Protein AF-W4GS69-F1 (afdb_monomer)

Foldseek 3Di:
DDDPDDPPPPDPDPPDDPPPDPVNVVVVVVVVVVCVVPDDDPPDDDPPPPPDDDDDDDPDDDPDDDPPDPDPPPDPDDDDDDPPDVDDPVRVVVVVVVVVVVVVVVVVVVVVVVVVVVVVVVVVVVVVVVVVVVVVVVVVD

Solvent-accessible surface area (backbone atoms only — not comparable to full-atom values): 9487 Å² total; per-residue (Å²): 134,84,85,85,75,78,82,76,82,86,69,83,69,77,90,61,68,91,80,66,52,68,68,59,54,52,50,52,52,51,51,53,55,50,50,62,72,69,55,76,76,82,87,76,75,89,76,87,72,83,84,82,84,78,93,71,90,72,95,69,95,67,97,68,77,80,77,77,73,82,72,83,75,90,64,94,71,77,86,80,77,72,87,86,54,102,58,54,75,69,54,52,51,52,50,56,53,52,53,53,53,52,51,50,54,52,52,53,50,55,52,51,51,54,54,50,52,54,50,53,55,52,51,55,53,50,52,53,50,52,52,51,52,52,51,53,55,63,74,75,107

Sequence (141 aa):
MRRKFKSLRNSKKSTGDPDCPEDVKRAKRINRAMEARMSVLDMGSGDENEDNENNVNNDSDSSSDPPSAPTPVLSPFTLFATPRTVLDPTELATIGHAENEAIKRRLVFEQCDARQHTFEVLAAMQERQQAMELEYRRYHM

Organism: Aphanomyces astaci (NCBI:txid112090)

Structure (mmCIF, N/CA/C/O backbone):
data_AF-W4GS69-F1
#
_entry.id   AF-W4GS69-F1
#
loop_
_atom_site.group_PDB
_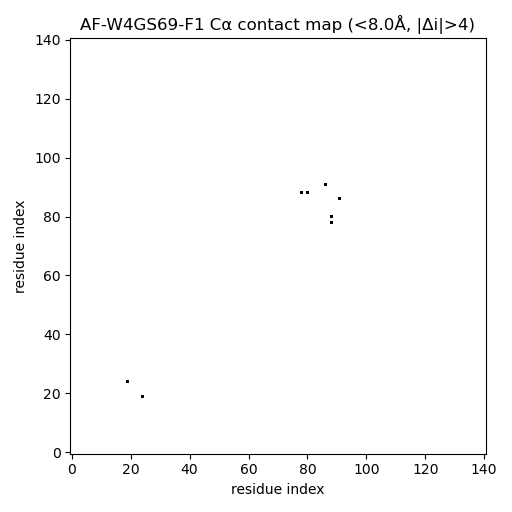atom_site.id
_atom_site.type_symbol
_atom_site.label_atom_id
_atom_site.label_alt_id
_atom_site.label_comp_id
_atom_site.label_asym_id
_atom_site.label_entity_id
_atom_site.label_seq_id
_atom_site.pdbx_PDB_ins_code
_atom_site.Cartn_x
_atom_site.Cartn_y
_atom_site.Cartn_z
_atom_site.occupancy
_atom_site.B_iso_or_equiv
_atom_site.auth_seq_id
_atom_site.auth_comp_id
_atom_site.auth_asym_id
_atom_site.auth_atom_id
_atom_site.pdbx_PDB_model_num
ATOM 1 N N . MET A 1 1 ? -32.006 57.014 20.103 1.00 64.62 1 MET A N 1
ATOM 2 C CA . MET A 1 1 ? -32.031 55.588 20.508 1.00 64.62 1 MET A CA 1
ATOM 3 C C . MET A 1 1 ? -30.613 55.093 20.776 1.00 64.62 1 MET A C 1
ATOM 5 O O . MET A 1 1 ? -29.779 55.180 19.884 1.00 64.62 1 MET A O 1
ATOM 9 N N . ARG A 1 2 ? -30.305 54.603 21.986 1.00 63.62 2 ARG A N 1
ATOM 10 C CA . ARG A 1 2 ? -28.985 54.011 22.290 1.00 63.62 2 ARG A CA 1
ATOM 11 C C . ARG A 1 2 ? -28.978 52.558 21.809 1.00 63.62 2 ARG A C 1
ATOM 13 O O . ARG A 1 2 ? -29.781 51.769 22.295 1.00 63.62 2 ARG A O 1
ATOM 20 N N . ARG A 1 3 ? -28.101 52.217 20.860 1.00 65.94 3 ARG A N 1
ATOM 21 C CA . ARG A 1 3 ? -27.960 50.857 20.311 1.00 65.94 3 ARG A CA 1
ATOM 22 C C . ARG A 1 3 ? -27.485 49.909 21.423 1.00 65.94 3 ARG A C 1
ATOM 24 O O . ARG A 1 3 ? -26.452 50.151 22.039 1.00 65.94 3 ARG A O 1
ATOM 31 N N . LYS A 1 4 ? -28.273 48.872 21.717 1.00 68.06 4 LYS A N 1
ATOM 32 C CA . LYS A 1 4 ? -28.037 47.879 22.780 1.00 68.06 4 LYS A CA 1
ATOM 33 C C . LYS A 1 4 ? -27.548 46.558 22.179 1.00 68.06 4 LYS A C 1
ATOM 35 O O . LYS A 1 4 ? -28.202 45.540 22.344 1.00 68.06 4 LYS A O 1
ATOM 40 N N . PHE A 1 5 ? -26.429 46.556 21.463 1.00 69.06 5 PHE A N 1
ATOM 41 C CA . PHE A 1 5 ? -25.799 45.292 21.080 1.00 69.06 5 PHE A CA 1
ATOM 42 C C . PHE A 1 5 ? -24.532 45.121 21.917 1.00 69.06 5 PHE A C 1
ATOM 44 O O . PHE A 1 5 ? -23.581 45.891 21.807 1.00 69.06 5 PHE A O 1
ATOM 51 N N . LYS A 1 6 ? -24.557 44.153 22.839 1.00 71.81 6 LYS A N 1
ATOM 52 C CA . LYS A 1 6 ? -23.334 43.646 23.464 1.00 71.81 6 LYS A CA 1
ATOM 53 C C . LYS A 1 6 ? -22.604 42.846 22.388 1.00 71.81 6 LYS A C 1
ATOM 55 O O . LYS A 1 6 ? -23.229 42.010 21.743 1.00 71.81 6 LYS A O 1
ATOM 60 N N . SER A 1 7 ? -21.314 43.107 22.191 1.00 68.38 7 SER A N 1
ATOM 61 C CA . SER A 1 7 ? -20.481 42.260 21.337 1.00 68.38 7 SER A CA 1
ATOM 62 C C . SER A 1 7 ? -20.538 40.832 21.884 1.00 68.38 7 SER A C 1
ATOM 64 O O . SER A 1 7 ? -20.215 40.607 23.055 1.00 68.38 7 SER A O 1
ATOM 66 N N . LEU A 1 8 ? -21.038 39.890 21.084 1.00 70.81 8 LEU A N 1
ATOM 67 C CA . LEU A 1 8 ? -21.046 38.483 21.460 1.00 70.81 8 LEU A CA 1
ATOM 68 C C . LEU A 1 8 ? -19.590 38.015 21.462 1.00 70.81 8 LEU A C 1
ATOM 70 O O . LEU A 1 8 ? -18.914 38.090 20.438 1.00 70.81 8 LEU A O 1
ATOM 74 N N . ARG A 1 9 ? -19.086 37.561 22.616 1.00 75.69 9 ARG A N 1
ATOM 75 C CA . ARG A 1 9 ? -17.777 36.903 22.670 1.00 75.69 9 ARG A CA 1
ATOM 76 C C . ARG A 1 9 ? -17.894 35.596 21.890 1.00 75.69 9 ARG A C 1
ATOM 78 O O . ARG A 1 9 ? -18.494 34.644 22.377 1.00 75.69 9 ARG A O 1
ATOM 85 N N . ASN A 1 10 ? -17.344 35.570 20.681 1.00 69.50 10 ASN A N 1
ATOM 86 C CA . ASN A 1 10 ? -17.172 34.348 19.909 1.00 69.50 10 ASN A CA 1
ATOM 87 C C . ASN A 1 10 ? -15.993 33.559 20.497 1.00 69.50 10 ASN A C 1
ATOM 89 O O . ASN A 1 10 ? -14.885 33.596 19.973 1.00 69.50 10 ASN A O 1
ATOM 93 N N . SER A 1 11 ? -16.197 32.920 21.649 1.00 70.88 11 SER A N 1
ATOM 94 C CA . SER A 1 11 ? -15.291 31.868 22.105 1.00 70.88 11 SER A CA 1
ATOM 95 C C . SER A 1 11 ? -15.748 30.566 21.462 1.00 70.88 11 SER A C 1
ATOM 97 O O . SER A 1 11 ? -16.878 30.133 21.719 1.00 70.88 11 SER A O 1
ATOM 99 N N . LYS A 1 12 ? -14.892 29.956 20.633 1.00 73.31 12 LYS A N 1
ATOM 100 C CA . LYS A 1 12 ? -15.130 28.615 20.087 1.00 73.31 12 LYS A CA 1
ATOM 101 C C . LYS A 1 12 ? -15.446 27.688 21.266 1.00 73.31 12 LYS A C 1
ATOM 103 O O . LYS A 1 12 ? -14.657 27.590 22.204 1.00 73.31 12 LYS A O 1
ATOM 108 N N . LYS A 1 13 ? -16.627 27.067 21.263 1.00 70.56 13 LYS A N 1
ATOM 109 C CA . LYS A 1 13 ? -16.908 25.974 22.201 1.00 70.56 13 LYS A CA 1
ATOM 110 C C . LYS A 1 13 ? -15.965 24.833 21.835 1.00 70.56 13 LYS A C 1
ATOM 112 O O . LYS A 1 13 ? -15.706 24.638 20.649 1.00 70.56 13 LYS A O 1
ATOM 117 N N . SER A 1 14 ? -15.465 24.092 22.817 1.00 69.94 14 SER A N 1
ATOM 118 C CA . SER A 1 14 ? -14.781 22.836 22.527 1.00 69.94 14 SER A CA 1
ATOM 119 C C . SER A 1 14 ? -15.785 21.928 21.816 1.00 69.94 14 SER A C 1
ATOM 121 O O . SER A 1 14 ? -16.749 21.468 22.420 1.00 69.94 14 SER A O 1
ATOM 123 N N . THR A 1 15 ? -15.607 21.726 20.513 1.00 67.25 15 THR A N 1
ATOM 124 C CA . THR A 1 15 ? -16.473 20.858 19.696 1.00 67.25 15 THR A CA 1
ATOM 125 C C . THR A 1 15 ? -16.258 19.372 20.033 1.00 67.25 15 THR A C 1
ATOM 127 O O . THR A 1 15 ? -16.953 18.507 19.510 1.00 67.25 15 THR A O 1
ATOM 130 N N . GLY A 1 16 ? -15.306 19.062 20.919 1.00 72.19 16 GLY A N 1
ATOM 131 C CA . GLY A 1 16 ? -15.085 17.730 21.466 1.00 72.19 16 GLY A CA 1
ATOM 132 C C . GLY A 1 16 ? -16.037 17.401 22.614 1.00 72.19 16 GLY A C 1
ATOM 133 O O . GLY A 1 16 ? -16.324 18.246 23.462 1.00 72.19 16 GLY A O 1
ATOM 134 N N . ASP A 1 17 ? -16.488 16.150 22.642 1.00 74.81 17 ASP A N 1
ATOM 135 C CA . ASP A 1 17 ? -17.134 15.557 23.809 1.00 74.81 17 ASP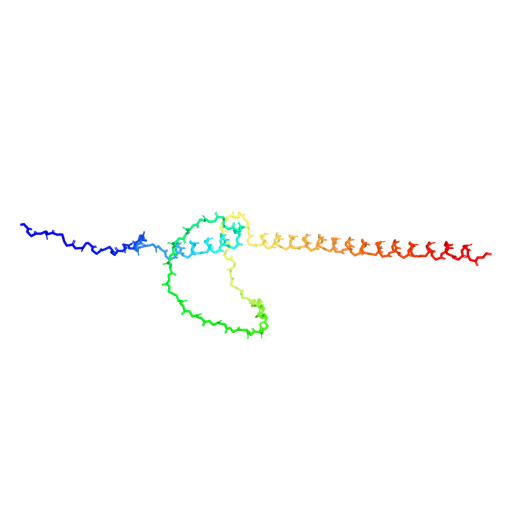 A CA 1
ATOM 136 C C . ASP A 1 17 ? -16.141 15.567 24.991 1.00 74.81 17 ASP A C 1
ATOM 138 O O . ASP A 1 17 ? -15.053 14.983 24.861 1.00 74.81 17 ASP A O 1
ATOM 142 N N . PRO A 1 18 ? -16.454 16.246 26.114 1.00 74.44 18 PRO A N 1
ATOM 143 C CA . PRO A 1 18 ? -15.554 16.321 27.262 1.00 74.44 18 PRO A CA 1
ATOM 144 C C . PRO A 1 18 ? -15.276 14.954 27.900 1.00 74.44 18 PRO A C 1
ATOM 146 O O . PRO A 1 18 ? -14.247 14.814 28.557 1.00 74.44 18 PRO A O 1
ATOM 149 N N . ASP A 1 19 ? -16.131 13.951 27.673 1.00 84.12 19 ASP A N 1
ATOM 150 C CA . ASP A 1 19 ? -16.019 12.613 28.269 1.00 84.12 19 ASP A CA 1
ATOM 151 C C . ASP A 1 19 ? -15.496 11.553 27.280 1.00 84.12 19 ASP A C 1
ATOM 153 O O . ASP A 1 19 ? -15.621 10.348 27.499 1.00 84.12 19 ASP A O 1
ATOM 157 N N . CYS A 1 20 ? -14.884 11.982 26.168 1.00 84.56 20 CYS A N 1
ATOM 158 C CA . CYS A 1 20 ? -14.335 11.060 25.176 1.00 84.56 20 CYS A CA 1
ATOM 159 C C . CYS A 1 20 ? -13.249 10.152 25.807 1.00 84.56 20 CYS A C 1
ATOM 161 O O . CYS A 1 20 ? -12.231 10.677 26.287 1.00 84.56 20 CYS A O 1
ATOM 163 N N . PRO A 1 21 ? -13.419 8.811 25.789 1.00 92.88 21 PRO A N 1
ATOM 164 C CA . PRO A 1 21 ? -12.477 7.881 26.408 1.00 92.88 21 PRO A CA 1
ATOM 165 C C . PRO A 1 21 ? -11.066 7.994 25.821 1.00 92.88 21 PRO A C 1
ATOM 167 O O . PRO A 1 21 ? -10.892 8.174 24.612 1.00 92.88 21 PRO A O 1
ATOM 170 N N . GLU A 1 22 ? -10.042 7.829 26.662 1.00 87.12 22 GLU A N 1
ATOM 171 C CA . GLU A 1 22 ? -8.637 7.950 26.241 1.00 87.12 22 GLU A CA 1
ATOM 172 C C . GLU A 1 22 ? -8.254 6.979 25.119 1.00 87.12 22 GLU A C 1
ATOM 174 O O . GLU A 1 22 ? -7.509 7.343 24.206 1.00 87.12 22 GLU A O 1
ATOM 179 N N . ASP A 1 23 ? -8.836 5.780 25.110 1.00 94.06 23 ASP A N 1
ATOM 180 C CA . ASP A 1 23 ? -8.611 4.801 24.045 1.00 94.06 23 ASP A CA 1
ATOM 181 C C . ASP A 1 23 ? -9.115 5.303 22.687 1.00 94.06 23 ASP A C 1
ATOM 183 O O . ASP A 1 23 ? -8.444 5.135 21.667 1.00 94.06 23 ASP A O 1
ATOM 187 N N . VAL A 1 24 ? -10.260 5.992 22.670 1.00 91.56 24 VAL A N 1
ATOM 188 C CA . VAL A 1 24 ? -10.847 6.570 21.453 1.00 91.56 24 VAL A CA 1
ATOM 189 C C . VAL A 1 24 ? -9.984 7.727 20.948 1.00 91.56 24 VAL A C 1
ATOM 191 O O . VAL A 1 24 ? -9.697 7.808 19.750 1.00 91.56 24 VAL A O 1
ATOM 194 N N . LYS A 1 25 ? -9.492 8.587 21.850 1.00 88.62 25 LYS A N 1
ATOM 195 C CA . LYS A 1 25 ? -8.563 9.680 21.511 1.00 88.62 25 LYS A CA 1
ATOM 196 C C . LYS A 1 25 ? -7.254 9.147 20.930 1.00 88.62 25 LYS A C 1
ATOM 198 O O . LYS A 1 25 ? -6.795 9.620 19.887 1.00 88.62 25 LYS A O 1
ATOM 203 N N . ARG A 1 26 ? -6.660 8.139 21.577 1.00 94.25 26 ARG A N 1
ATOM 204 C CA . ARG A 1 26 ? -5.421 7.494 21.126 1.00 94.25 26 ARG A CA 1
ATOM 205 C C . ARG A 1 26 ? -5.610 6.831 19.765 1.00 94.25 26 ARG A C 1
ATOM 207 O O . ARG A 1 26 ? -4.785 7.053 18.880 1.00 94.25 26 ARG A O 1
ATOM 214 N N . ALA A 1 27 ? -6.686 6.070 19.578 1.00 94.88 27 ALA A N 1
ATOM 215 C CA . ALA A 1 27 ? -6.990 5.422 18.305 1.00 94.88 27 ALA A CA 1
ATOM 216 C C . ALA A 1 27 ? -7.150 6.451 17.177 1.00 94.88 27 ALA A C 1
ATOM 218 O O . ALA A 1 27 ? -6.524 6.318 16.126 1.00 94.88 27 ALA A O 1
ATOM 219 N N . LYS A 1 28 ? -7.902 7.533 17.420 1.00 91.94 28 LYS A N 1
ATOM 220 C CA . LYS A 1 28 ? -8.095 8.608 16.439 1.00 91.94 28 LYS A CA 1
ATOM 221 C C . LYS A 1 28 ? -6.777 9.292 16.065 1.00 91.94 28 LYS A C 1
ATOM 223 O O . LYS A 1 28 ? -6.538 9.553 14.888 1.00 91.94 28 LYS A O 1
ATOM 228 N N . ARG A 1 29 ? -5.890 9.521 17.040 1.00 93.56 29 ARG A N 1
ATOM 229 C CA . ARG A 1 29 ? -4.550 10.079 16.797 1.00 93.56 29 ARG A CA 1
ATOM 230 C C . ARG A 1 29 ? -3.697 9.160 15.920 1.00 93.56 29 ARG A C 1
ATOM 232 O O . ARG A 1 29 ? -3.044 9.637 14.997 1.00 93.56 29 ARG A O 1
ATOM 239 N N . ILE A 1 30 ? -3.713 7.854 16.192 1.00 95.00 30 ILE A N 1
ATOM 240 C CA . ILE A 1 30 ? -2.967 6.860 15.408 1.00 95.00 30 ILE A CA 1
ATOM 241 C C . ILE A 1 30 ? -3.508 6.794 13.975 1.00 95.00 30 ILE A C 1
ATOM 243 O O . ILE A 1 30 ? -2.713 6.840 13.038 1.00 95.00 30 ILE A O 1
ATOM 247 N N . ASN A 1 31 ? -4.832 6.769 13.795 1.00 93.12 31 ASN A N 1
ATOM 248 C CA . ASN A 1 31 ? -5.464 6.781 12.472 1.00 93.12 31 ASN A CA 1
ATOM 249 C C . ASN A 1 31 ? -5.059 8.010 11.660 1.00 93.12 31 ASN A C 1
ATOM 251 O O . ASN A 1 31 ? -4.550 7.860 10.552 1.00 93.12 31 ASN A O 1
ATOM 255 N N . ARG A 1 32 ? -5.145 9.205 12.255 1.00 91.00 32 ARG A N 1
ATOM 256 C CA . ARG A 1 32 ? -4.718 10.446 11.598 1.00 91.00 32 ARG A CA 1
ATOM 257 C C . ARG A 1 32 ? -3.245 10.406 11.180 1.00 91.00 32 ARG A C 1
ATOM 259 O O . ARG A 1 32 ? -2.897 10.835 10.087 1.00 91.00 32 ARG A O 1
ATOM 266 N N . ALA A 1 33 ? -2.370 9.863 12.027 1.00 89.38 33 ALA A N 1
ATOM 267 C CA . ALA A 1 33 ? -0.951 9.724 11.704 1.00 89.38 33 ALA A CA 1
ATOM 268 C C . ALA A 1 33 ? -0.682 8.696 10.589 1.00 89.38 33 ALA A C 1
ATOM 270 O O . ALA A 1 33 ? 0.299 8.820 9.857 1.00 89.38 33 ALA A O 1
ATOM 271 N N . MET A 1 34 ? -1.501 7.650 10.463 1.00 93.81 34 MET A N 1
ATOM 272 C CA . MET A 1 34 ? -1.414 6.708 9.341 1.00 93.81 34 MET A CA 1
ATOM 273 C C . MET A 1 34 ? -1.867 7.368 8.040 1.00 93.81 34 MET A C 1
ATOM 275 O O . MET A 1 34 ? -1.122 7.345 7.066 1.00 93.81 34 MET A O 1
ATOM 279 N N . GLU A 1 35 ? -3.029 8.020 8.054 1.00 90.75 35 GLU A N 1
ATOM 280 C CA . GLU A 1 35 ? -3.588 8.727 6.898 1.00 90.75 35 GLU A CA 1
ATOM 281 C C . GLU A 1 35 ? -2.631 9.803 6.382 1.00 90.75 35 GLU A C 1
ATOM 283 O O . GLU A 1 35 ? -2.338 9.835 5.192 1.00 90.75 35 GLU A O 1
ATOM 288 N N . ALA A 1 36 ? -2.046 10.609 7.273 1.00 85.50 36 ALA A N 1
ATOM 289 C CA . ALA A 1 36 ? -1.076 11.634 6.895 1.00 85.50 36 ALA A CA 1
ATOM 290 C C . ALA A 1 36 ? 0.180 11.056 6.220 1.00 85.50 36 ALA A C 1
ATOM 292 O O . ALA A 1 36 ? 0.692 11.641 5.272 1.00 85.50 36 ALA A O 1
ATOM 293 N N . ARG A 1 37 ? 0.673 9.899 6.687 1.00 86.12 37 ARG A N 1
ATOM 294 C CA . ARG A 1 37 ? 1.859 9.238 6.110 1.00 86.12 37 ARG A CA 1
ATOM 295 C C . ARG A 1 37 ? 1.575 8.551 4.778 1.00 86.12 37 ARG A C 1
ATOM 297 O O . ARG A 1 37 ? 2.484 8.406 3.971 1.00 86.12 37 ARG A O 1
ATOM 304 N N . MET A 1 38 ? 0.347 8.083 4.580 1.00 84.75 38 MET A N 1
ATOM 305 C CA . MET A 1 38 ? -0.072 7.379 3.366 1.00 84.75 38 MET A CA 1
ATOM 306 C C . MET A 1 38 ? -0.676 8.309 2.311 1.00 84.75 38 MET A C 1
ATOM 308 O O . MET A 1 38 ? -0.867 7.888 1.171 1.00 84.75 38 MET A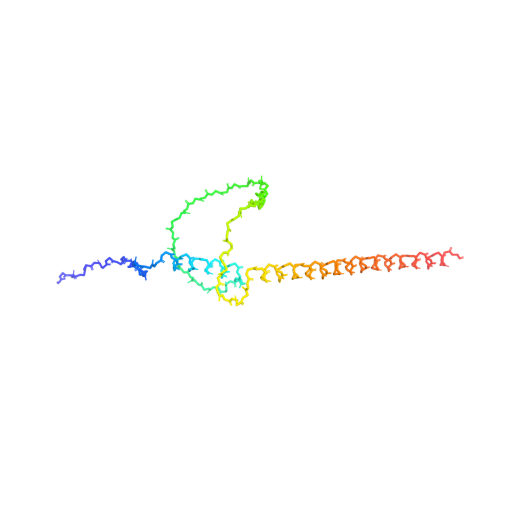 O 1
ATOM 312 N N . SER A 1 39 ? -1.005 9.546 2.681 1.00 80.06 39 SER A N 1
ATOM 313 C CA . SER A 1 39 ? -1.602 10.516 1.773 1.00 80.06 39 SER A CA 1
ATOM 314 C C . SER A 1 39 ? -0.601 10.928 0.692 1.00 80.06 39 SER A C 1
ATOM 316 O O . SER A 1 39 ? 0.499 11.403 0.977 1.00 80.06 39 SER A O 1
ATOM 318 N N . VAL A 1 40 ? -0.987 10.741 -0.569 1.00 75.38 40 VAL A N 1
ATOM 319 C CA . VAL A 1 40 ? -0.254 11.243 -1.734 1.00 75.38 40 VAL A CA 1
ATOM 320 C C . VAL A 1 40 ? -0.723 12.672 -1.963 1.00 75.38 40 VAL A C 1
ATOM 322 O O . VAL A 1 40 ? -1.883 12.845 -2.312 1.00 75.38 40 VAL A O 1
ATOM 325 N N . LEU A 1 41 ? 0.169 13.646 -1.727 1.00 62.41 41 LEU A N 1
ATOM 326 C CA . LEU A 1 41 ? -0.002 15.100 -1.912 1.00 62.41 41 LEU A CA 1
ATOM 327 C C . LEU A 1 41 ? -1.464 15.580 -1.879 1.00 62.41 41 LEU A C 1
ATOM 329 O O . LEU A 1 41 ? -2.171 15.527 -2.884 1.00 62.41 41 LEU A O 1
ATOM 333 N N . ASP A 1 42 ? -1.888 16.111 -0.731 1.00 64.06 42 ASP A N 1
ATOM 334 C CA . ASP A 1 42 ? -3.204 16.730 -0.594 1.00 64.06 42 ASP A CA 1
ATOM 335 C C . ASP A 1 42 ? -3.342 17.913 -1.566 1.00 64.06 42 ASP A C 1
ATOM 337 O O . ASP A 1 42 ? -2.665 18.937 -1.439 1.00 64.06 42 ASP A O 1
ATOM 341 N N . MET A 1 43 ? -4.227 17.771 -2.552 1.00 60.47 43 MET A N 1
ATOM 342 C CA . MET A 1 43 ? -4.598 18.836 -3.486 1.00 60.47 43 MET A CA 1
ATOM 343 C C . MET A 1 43 ? -5.574 19.808 -2.806 1.00 60.47 43 MET A C 1
ATOM 345 O O . MET A 1 43 ? -6.683 20.030 -3.285 1.00 60.47 43 MET A O 1
ATOM 349 N N . GLY A 1 44 ? -5.138 20.386 -1.683 1.00 61.69 44 GLY A N 1
ATOM 350 C CA . GLY A 1 44 ? -5.796 21.480 -0.980 1.00 61.69 44 GLY A CA 1
ATOM 351 C C . GLY A 1 44 ? -7.130 21.117 -0.332 1.00 61.69 44 GLY A C 1
ATOM 352 O O . GLY A 1 44 ? -8.166 21.653 -0.722 1.00 61.69 44 GLY A O 1
ATOM 353 N N . SER A 1 45 ? -7.106 20.294 0.714 1.00 53.44 45 SER A N 1
ATOM 354 C CA . SER A 1 45 ? -8.192 20.188 1.685 1.00 53.44 45 SER A CA 1
ATOM 355 C C . SER A 1 45 ? -7.721 20.788 3.008 1.00 53.44 45 SER A C 1
ATOM 357 O O . SER A 1 45 ? -7.107 20.116 3.833 1.00 53.44 45 SER A O 1
ATOM 359 N N . GLY A 1 46 ? -8.016 22.074 3.216 1.00 56.09 46 GLY A N 1
ATOM 360 C CA . GLY A 1 46 ? -7.732 22.784 4.464 1.00 56.09 46 GLY A CA 1
ATOM 361 C C . GLY A 1 46 ? -8.413 22.136 5.672 1.00 56.09 46 GLY A C 1
ATOM 362 O O . GLY A 1 46 ? -9.543 22.477 6.006 1.00 56.09 46 GLY A O 1
ATOM 363 N N . ASP A 1 47 ? -7.711 21.218 6.336 1.00 54.94 47 ASP A N 1
ATOM 364 C CA . ASP A 1 47 ? -8.049 20.714 7.666 1.00 54.94 47 ASP A CA 1
ATOM 365 C C . ASP A 1 47 ? -7.424 21.639 8.717 1.00 54.94 47 ASP A C 1
ATOM 367 O O . ASP A 1 47 ? -6.356 21.382 9.275 1.00 54.94 47 ASP A O 1
ATOM 371 N N . GLU A 1 48 ? -8.083 22.770 8.960 1.00 52.19 48 GLU A N 1
ATOM 372 C CA . GLU A 1 48 ? -7.782 23.684 10.063 1.00 52.19 48 GLU A CA 1
ATOM 373 C C . GLU A 1 48 ? -8.277 23.100 11.401 1.00 52.19 48 GLU A C 1
ATOM 375 O O . GLU A 1 48 ? -9.193 23.609 12.045 1.00 52.19 48 GLU A O 1
ATOM 380 N N . ASN A 1 49 ? -7.651 22.003 11.835 1.00 51.91 49 ASN A N 1
ATOM 381 C CA . ASN A 1 49 ? -7.721 21.512 13.210 1.00 51.91 49 ASN A CA 1
ATOM 382 C C . ASN A 1 49 ? -6.409 21.855 13.933 1.00 51.91 49 ASN A C 1
ATOM 384 O O . ASN A 1 49 ? -5.452 21.079 13.970 1.00 51.91 49 ASN A O 1
ATOM 388 N N . GLU A 1 50 ? -6.374 23.073 14.477 1.00 50.56 50 GLU A N 1
ATOM 389 C CA . GLU A 1 50 ? -5.347 23.572 15.394 1.00 50.56 50 GLU A CA 1
ATOM 390 C C . GLU A 1 50 ? -5.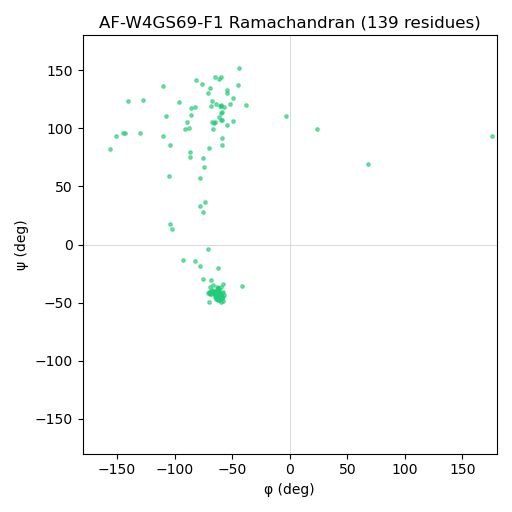462 22.882 16.766 1.00 50.56 50 GLU A C 1
ATOM 392 O O . GLU A 1 50 ? -6.016 23.445 17.707 1.00 50.56 50 GLU A O 1
ATOM 397 N N . ASP A 1 51 ? -4.883 21.690 16.914 1.00 52.94 51 ASP A N 1
ATOM 398 C CA . ASP A 1 51 ? -4.443 21.207 18.230 1.00 52.94 51 ASP A CA 1
ATOM 399 C C . ASP A 1 51 ? -3.020 21.740 18.471 1.00 52.94 51 ASP A C 1
ATOM 401 O O . ASP A 1 51 ? -2.014 21.046 18.306 1.00 52.94 51 ASP A O 1
ATOM 405 N N . ASN A 1 52 ? -2.940 23.036 18.784 1.00 48.28 52 ASN A N 1
ATOM 406 C CA . ASN A 1 52 ? -1.713 23.711 19.190 1.00 48.28 52 ASN A CA 1
ATOM 407 C C . ASN A 1 52 ? -1.513 23.595 20.705 1.00 48.28 52 ASN A C 1
ATOM 409 O O . ASN A 1 52 ? -2.052 24.399 21.462 1.00 48.28 52 ASN A O 1
ATOM 413 N N . GLU A 1 53 ? -0.656 22.666 21.122 1.00 52.75 53 GLU A N 1
ATOM 414 C CA . GLU A 1 53 ? 0.231 22.872 22.270 1.00 52.75 53 GLU A CA 1
ATOM 415 C C . GLU A 1 53 ? 1.458 21.957 22.173 1.00 52.75 53 GLU A C 1
ATOM 417 O O . GLU A 1 53 ? 1.508 20.860 22.722 1.00 52.75 53 GLU A O 1
ATOM 422 N N . ASN A 1 54 ? 2.445 22.403 21.388 1.00 48.50 54 ASN A N 1
ATOM 423 C CA . ASN A 1 54 ? 3.844 22.515 21.818 1.00 48.50 54 ASN A CA 1
ATOM 424 C C . ASN A 1 54 ? 4.726 22.964 20.649 1.00 48.50 54 ASN A C 1
ATOM 426 O O . ASN A 1 54 ? 5.252 22.170 19.872 1.00 48.50 54 ASN A O 1
ATOM 430 N N . ASN A 1 55 ? 4.920 24.278 20.581 1.00 55.22 55 ASN A N 1
ATOM 431 C CA . ASN A 1 55 ? 6.082 24.885 19.956 1.00 55.22 55 ASN A CA 1
ATOM 432 C C . ASN A 1 55 ? 7.323 24.552 20.801 1.00 55.22 55 ASN A C 1
ATOM 434 O O . ASN A 1 55 ? 7.526 25.146 21.859 1.00 55.22 55 ASN A O 1
ATOM 438 N N . VAL A 1 56 ? 8.154 23.633 20.315 1.00 48.03 56 VAL A N 1
ATOM 439 C CA . VAL A 1 56 ? 9.587 23.640 20.613 1.00 48.03 56 VAL A CA 1
ATOM 440 C C . VAL A 1 56 ? 10.311 23.515 19.281 1.00 48.03 56 VAL A C 1
ATOM 442 O O . VAL A 1 56 ? 10.481 22.423 18.745 1.00 48.03 56 VAL A O 1
ATOM 445 N N . ASN A 1 57 ? 10.713 24.662 18.740 1.00 49.06 57 ASN A N 1
ATOM 446 C CA . ASN A 1 57 ? 11.809 24.733 17.786 1.00 49.06 57 ASN A CA 1
ATOM 447 C C . ASN A 1 57 ? 13.012 23.969 18.356 1.00 49.06 57 ASN A C 1
ATOM 449 O O . ASN A 1 57 ? 13.464 24.275 19.458 1.00 49.06 57 ASN A O 1
ATOM 453 N N . ASN A 1 58 ? 13.547 23.023 17.594 1.00 43.22 58 ASN A N 1
ATOM 454 C CA . ASN A 1 58 ? 14.960 22.684 17.652 1.00 43.22 58 ASN A CA 1
ATOM 455 C C . ASN A 1 58 ? 15.379 22.161 16.283 1.00 43.22 58 ASN A C 1
ATOM 457 O O . ASN A 1 58 ? 15.274 20.973 15.985 1.00 43.22 58 ASN A O 1
ATOM 461 N N . ASP A 1 59 ? 15.875 23.086 15.465 1.00 47.03 59 ASP A N 1
ATOM 462 C CA . ASP A 1 59 ? 16.922 22.767 14.511 1.00 47.03 59 ASP A CA 1
ATOM 463 C C . ASP A 1 59 ? 18.122 22.247 15.312 1.00 47.03 59 ASP A C 1
ATOM 465 O O . ASP A 1 59 ? 18.796 22.979 16.040 1.00 47.03 59 ASP A O 1
ATOM 469 N N . SER A 1 60 ? 18.363 20.947 15.235 1.00 47.38 60 SER A N 1
ATOM 470 C CA . SER A 1 60 ? 19.626 20.348 15.641 1.00 47.38 60 SER A CA 1
ATOM 471 C C . SER A 1 60 ? 19.917 19.196 14.704 1.00 47.38 60 SER A C 1
ATOM 473 O O . SER A 1 60 ? 19.428 18.081 14.864 1.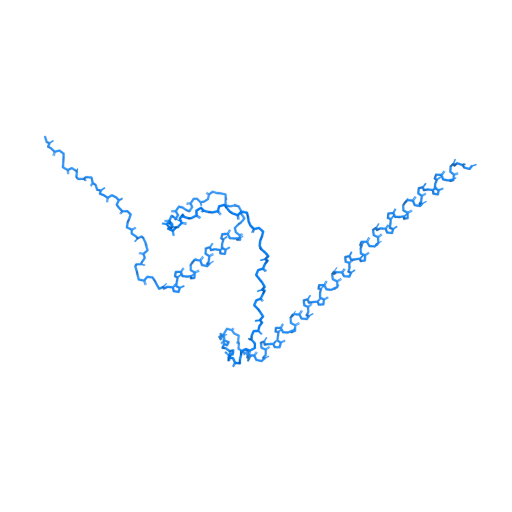00 47.38 60 SER A O 1
ATOM 475 N N . ASP A 1 61 ? 20.716 19.534 13.697 1.00 51.06 61 ASP A N 1
ATOM 476 C CA . ASP A 1 61 ? 21.554 18.598 12.972 1.00 51.06 61 ASP A CA 1
ATOM 477 C C . ASP A 1 61 ? 22.426 17.863 13.997 1.00 51.06 61 ASP A C 1
ATOM 479 O O . ASP A 1 61 ? 23.356 18.418 14.584 1.00 51.06 61 ASP A O 1
ATOM 483 N N . SER A 1 62 ? 22.049 16.627 14.298 1.00 47.84 62 SER A N 1
ATOM 484 C CA . SER A 1 62 ? 22.871 15.711 15.068 1.00 47.84 62 SER A CA 1
ATOM 485 C C . SER A 1 62 ? 22.677 14.325 14.485 1.00 47.84 62 SER A C 1
ATOM 487 O O . SER A 1 62 ? 21.716 13.612 14.773 1.00 47.84 62 SER A O 1
ATOM 489 N N . SER A 1 63 ? 23.613 13.973 13.610 1.00 55.12 63 SER A N 1
ATOM 490 C CA . SER A 1 63 ? 23.961 12.590 13.332 1.00 55.12 63 SER A CA 1
ATOM 491 C C . SER A 1 63 ? 24.186 11.875 14.665 1.00 55.12 63 SER A C 1
ATOM 493 O O . SER A 1 63 ? 25.151 12.114 15.386 1.00 55.12 63 SER A O 1
ATOM 495 N N . SER A 1 64 ? 23.236 11.035 15.044 1.00 49.81 64 SER A N 1
ATOM 496 C CA . SER A 1 64 ? 23.371 10.115 16.161 1.00 49.81 64 SER A CA 1
ATOM 497 C C . SER A 1 64 ? 22.718 8.816 15.736 1.00 49.81 64 SER A C 1
ATOM 499 O O . SER A 1 64 ? 21.582 8.799 15.263 1.00 49.81 64 SER A O 1
ATOM 501 N N . ASP A 1 65 ? 23.525 7.768 15.818 1.00 59.50 65 ASP A N 1
ATOM 502 C CA . ASP A 1 65 ? 23.287 6.414 15.348 1.00 59.50 65 ASP A CA 1
ATOM 503 C C . ASP A 1 65 ? 21.884 5.869 15.663 1.00 59.50 65 ASP A C 1
ATOM 505 O O . ASP A 1 65 ? 21.272 6.248 16.669 1.00 59.50 65 ASP A O 1
ATOM 509 N N . PRO A 1 66 ? 21.362 4.943 14.833 1.00 58.97 66 PRO A N 1
ATOM 510 C CA . PRO A 1 66 ? 20.080 4.306 15.099 1.00 58.97 66 PRO A CA 1
ATOM 511 C C . PRO A 1 66 ? 20.087 3.686 16.505 1.00 58.97 66 PRO A C 1
ATOM 513 O O . PRO A 1 66 ? 21.043 2.983 16.851 1.00 58.97 66 PRO A O 1
ATOM 516 N N . PRO A 1 67 ? 19.040 3.900 17.327 1.00 50.25 67 PRO A N 1
ATOM 517 C CA . PRO A 1 67 ? 18.959 3.249 18.621 1.00 50.25 67 PRO A CA 1
ATOM 518 C C . PRO A 1 67 ? 18.971 1.739 18.390 1.00 50.25 67 PRO A C 1
ATOM 520 O O . PRO A 1 67 ? 18.099 1.203 17.701 1.00 50.25 67 PRO A O 1
ATOM 523 N N . SER A 1 68 ? 19.994 1.081 18.945 1.00 53.66 68 SER A N 1
ATOM 524 C CA . SER A 1 68 ? 20.117 -0.372 19.011 1.00 53.66 68 SER A CA 1
ATOM 525 C C . SER A 1 68 ? 18.752 -0.987 19.271 1.00 53.66 68 SER A C 1
ATOM 527 O O . SER A 1 68 ? 18.101 -0.683 20.274 1.00 53.66 68 SER A O 1
ATOM 529 N N . ALA A 1 69 ? 18.333 -1.830 18.329 1.00 58.09 69 ALA A N 1
ATOM 530 C CA . ALA A 1 69 ? 17.112 -2.604 18.413 1.00 58.09 69 ALA A CA 1
ATOM 531 C C . ALA A 1 69 ? 16.984 -3.222 19.816 1.00 58.09 69 ALA A C 1
ATOM 533 O O . ALA A 1 69 ? 17.982 -3.728 20.343 1.00 58.09 69 ALA A O 1
ATOM 534 N N . PRO A 1 70 ? 15.790 -3.201 20.432 1.00 49.69 70 PRO A N 1
ATOM 535 C CA . PRO A 1 70 ? 15.589 -3.897 21.688 1.00 49.69 70 PRO A CA 1
ATOM 536 C C . PRO A 1 70 ? 15.911 -5.373 21.457 1.00 49.69 70 PRO A C 1
ATOM 538 O O . PRO A 1 70 ? 15.254 -6.065 20.677 1.00 49.69 70 PRO A O 1
ATOM 541 N N . THR A 1 71 ? 16.968 -5.840 22.114 1.00 50.94 71 THR A N 1
ATOM 542 C CA . THR A 1 71 ? 17.254 -7.261 22.253 1.00 50.94 71 THR A CA 1
ATOM 543 C C . THR A 1 71 ? 16.011 -7.916 22.856 1.00 50.94 71 THR A C 1
ATOM 545 O O . THR A 1 71 ? 15.467 -7.394 23.835 1.00 50.94 71 THR A O 1
ATOM 548 N N . PRO A 1 72 ? 15.502 -9.020 22.281 1.00 50.56 72 PRO A N 1
ATOM 549 C CA . PRO A 1 72 ? 14.359 -9.706 22.853 1.00 50.56 72 PRO A CA 1
ATOM 550 C C . PRO A 1 72 ? 14.797 -10.293 24.193 1.00 50.56 72 PRO A C 1
ATOM 552 O O . PRO A 1 72 ? 15.452 -11.333 24.261 1.00 50.56 72 PRO A O 1
ATOM 555 N N . VAL A 1 73 ? 14.461 -9.592 25.274 1.00 47.69 73 VAL A N 1
ATOM 556 C CA . VAL A 1 73 ? 14.507 -10.146 26.620 1.00 47.69 73 VAL A CA 1
ATOM 557 C C . VAL A 1 73 ? 13.527 -11.311 26.606 1.00 47.69 73 VAL A C 1
ATOM 559 O O . VAL A 1 73 ? 12.320 -11.112 26.473 1.00 47.69 73 VAL A O 1
ATOM 562 N N . LEU A 1 74 ? 14.069 -12.527 26.682 1.00 53.88 74 LEU A N 1
ATOM 563 C CA . LEU A 1 74 ? 13.333 -13.764 26.914 1.00 53.88 74 LEU A CA 1
ATOM 564 C C . LEU A 1 74 ? 12.600 -13.638 28.254 1.00 53.88 74 LEU A C 1
ATOM 566 O O . LEU A 1 74 ? 13.108 -14.000 29.310 1.00 53.88 74 LEU A O 1
ATOM 570 N N . SER A 1 75 ? 11.415 -13.046 28.197 1.00 51.38 75 SER A N 1
ATOM 571 C CA . SER A 1 75 ? 10.487 -12.908 29.303 1.00 51.38 75 SER A CA 1
ATOM 572 C C . S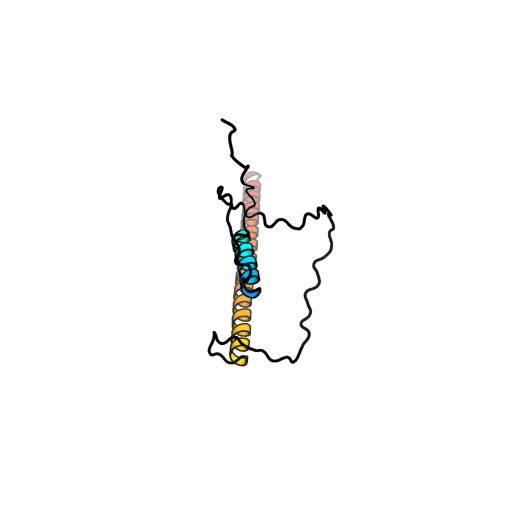ER A 1 75 ? 9.472 -14.048 29.196 1.00 51.38 75 SER A C 1
ATOM 574 O O . SER A 1 75 ? 8.807 -14.152 28.164 1.00 51.38 75 SER A O 1
ATOM 576 N N . PRO A 1 76 ? 9.313 -14.914 30.214 1.00 55.72 76 PRO A N 1
ATOM 577 C CA . PRO A 1 76 ? 8.368 -16.032 30.190 1.00 55.72 76 PRO A CA 1
ATOM 578 C C . PRO A 1 76 ? 6.919 -15.570 30.442 1.00 55.72 76 PRO A C 1
ATOM 580 O O . PRO A 1 76 ? 6.129 -16.276 31.065 1.00 55.72 76 PRO A O 1
ATOM 583 N N . PHE A 1 77 ? 6.556 -14.369 29.992 1.00 48.56 77 PHE A N 1
ATOM 584 C CA . PHE A 1 77 ? 5.219 -13.827 30.180 1.00 48.56 77 PHE A CA 1
ATOM 585 C C . PHE A 1 77 ? 4.314 -14.236 29.018 1.00 48.56 77 PHE A C 1
ATOM 587 O O . PHE A 1 77 ? 4.418 -13.743 27.900 1.00 48.56 77 PHE A O 1
ATOM 594 N N . THR A 1 78 ? 3.451 -15.196 29.346 1.00 54.94 78 THR A N 1
ATOM 595 C CA . THR A 1 78 ? 2.195 -15.597 28.700 1.00 54.94 78 THR A CA 1
ATOM 596 C C . THR A 1 78 ? 1.764 -14.743 27.499 1.00 54.94 78 THR A C 1
ATOM 598 O O . THR A 1 78 ? 1.310 -13.608 27.654 1.00 54.94 78 THR A O 1
ATOM 601 N N . LEU A 1 79 ? 1.830 -15.341 26.307 1.00 53.75 79 LEU A N 1
ATOM 602 C CA . LEU A 1 79 ? 1.219 -14.831 25.081 1.00 53.75 79 LEU A CA 1
ATOM 603 C C . LEU A 1 79 ? -0.308 -14.830 25.241 1.00 53.75 79 LEU A C 1
ATOM 605 O O . LEU A 1 79 ? -0.935 -15.885 25.186 1.00 53.75 79 LEU A O 1
ATOM 609 N N . PHE A 1 80 ? -0.921 -13.663 25.430 1.00 54.69 80 PHE A N 1
ATOM 610 C CA . PHE A 1 80 ? -2.376 -13.537 25.325 1.00 54.69 80 PHE A CA 1
ATOM 611 C C . PHE A 1 80 ? -2.739 -13.172 23.882 1.00 54.69 80 PHE A C 1
ATOM 613 O O . PHE A 1 80 ? -2.613 -12.022 23.460 1.00 54.69 80 PHE A O 1
ATOM 620 N N . ALA A 1 81 ? -3.146 -14.179 23.107 1.00 53.12 81 ALA A N 1
ATOM 621 C CA . ALA A 1 81 ? -3.651 -13.998 21.752 1.00 53.12 81 ALA A CA 1
ATOM 622 C C . ALA A 1 81 ? -5.018 -13.294 21.789 1.00 53.12 81 ALA A C 1
ATOM 624 O O . ALA A 1 81 ? -5.898 -13.650 22.574 1.00 53.12 81 ALA A O 1
ATOM 625 N N . THR A 1 82 ? -5.214 -12.291 20.930 1.00 61.41 82 THR A N 1
ATOM 626 C CA . THR A 1 82 ? -6.545 -11.706 20.727 1.00 61.41 82 THR A CA 1
ATOM 627 C C . THR A 1 82 ? -7.385 -12.657 19.859 1.00 61.41 82 THR A C 1
ATOM 629 O O . THR A 1 82 ? -6.868 -13.203 18.884 1.00 61.41 82 THR A O 1
ATOM 632 N N . PRO A 1 83 ? -8.676 -12.878 20.174 1.00 55.50 83 PRO A N 1
ATOM 633 C CA . PRO A 1 83 ? -9.481 -14.003 19.671 1.00 55.50 83 PRO A CA 1
ATOM 634 C C . PRO A 1 83 ? -9.950 -13.867 18.209 1.00 55.50 83 PRO A C 1
ATOM 636 O O . PRO A 1 83 ? -11.005 -14.378 17.842 1.00 55.50 83 PRO A O 1
ATOM 639 N N . ARG A 1 84 ? -9.217 -13.150 17.349 1.00 59.19 84 ARG A N 1
ATOM 640 C CA . ARG A 1 84 ? -9.609 -12.975 15.938 1.00 59.19 84 ARG A CA 1
ATOM 641 C C . ARG A 1 84 ? -9.221 -14.143 15.037 1.00 59.19 84 ARG A C 1
ATOM 643 O O . ARG A 1 84 ? -9.755 -14.252 13.940 1.00 59.19 84 ARG A O 1
ATOM 650 N N . THR A 1 85 ? -8.358 -15.032 15.506 1.00 60.28 85 THR A N 1
ATOM 651 C CA . THR A 1 85 ? -7.991 -16.272 14.822 1.00 60.28 85 THR A CA 1
ATOM 652 C C . THR A 1 85 ? -8.191 -17.414 15.807 1.00 60.28 85 THR A C 1
ATOM 654 O O . THR A 1 85 ? -7.641 -17.367 16.902 1.00 60.28 85 THR A O 1
ATOM 657 N N . VAL A 1 86 ? -8.987 -18.423 15.451 1.00 70.38 86 VAL A N 1
ATOM 658 C CA . VAL A 1 86 ? -9.303 -19.605 16.286 1.00 70.38 86 VAL A CA 1
ATOM 659 C C . VAL A 1 86 ? -8.107 -20.575 16.354 1.00 70.38 86 VAL A C 1
ATOM 661 O O . VAL A 1 86 ? -8.271 -21.785 16.292 1.00 70.38 86 VAL A O 1
ATOM 664 N N . LEU A 1 87 ? -6.892 -20.035 16.397 1.00 67.31 87 LEU A N 1
ATOM 665 C CA . LEU A 1 87 ? -5.635 -20.771 16.337 1.00 67.31 87 LEU A CA 1
ATOM 666 C C . LEU A 1 87 ? -4.958 -20.704 17.702 1.00 67.31 87 LEU A C 1
ATOM 6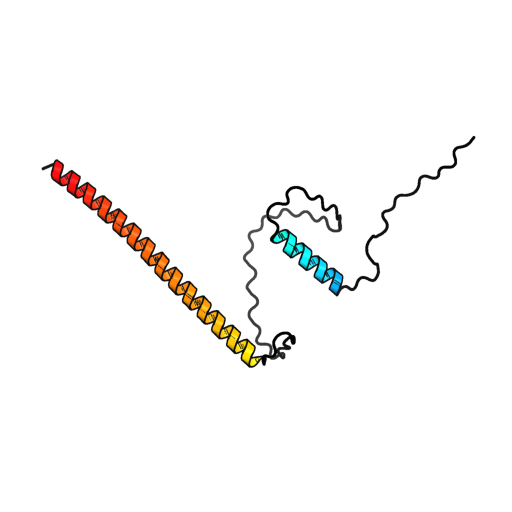68 O O . LEU A 1 87 ? -4.920 -19.641 18.331 1.00 67.31 87 LEU A O 1
ATOM 672 N N . ASP A 1 88 ? -4.427 -21.838 18.149 1.00 82.31 88 ASP A N 1
ATOM 673 C CA . ASP A 1 88 ? -3.627 -21.921 19.373 1.00 82.31 88 ASP A CA 1
ATOM 674 C C . ASP A 1 88 ? -2.366 -21.039 19.217 1.00 82.31 88 ASP A C 1
ATOM 676 O O . ASP A 1 88 ? -1.790 -20.984 18.123 1.00 82.31 88 ASP A O 1
ATOM 680 N N . PRO A 1 89 ? -1.896 -20.346 20.273 1.00 77.38 89 PRO A N 1
ATOM 681 C CA . PRO A 1 89 ? -0.607 -19.645 20.275 1.00 77.38 89 PRO A CA 1
ATOM 682 C C . PRO A 1 89 ? 0.552 -20.419 19.617 1.00 77.38 89 PRO A C 1
ATOM 684 O O . PRO A 1 89 ? 1.396 -19.823 18.945 1.00 77.38 89 PRO A O 1
ATOM 687 N N . THR A 1 90 ? 0.574 -21.743 19.762 1.00 77.88 90 THR A N 1
ATOM 688 C CA . THR A 1 90 ? 1.572 -22.640 19.160 1.00 77.88 90 THR A CA 1
ATOM 689 C C . THR A 1 90 ? 1.417 -22.759 17.640 1.00 77.88 90 THR A C 1
ATOM 691 O O . THR A 1 90 ? 2.403 -22.741 16.896 1.00 77.88 90 THR A O 1
ATOM 694 N N . GLU A 1 91 ? 0.181 -22.844 17.153 1.00 77.38 91 GLU A N 1
ATOM 695 C CA . GLU A 1 91 ? -0.123 -22.890 15.719 1.00 77.38 91 GLU A CA 1
ATOM 696 C C . GLU A 1 91 ? 0.204 -21.552 15.057 1.00 77.38 91 GLU A C 1
ATOM 698 O O . GLU A 1 91 ? 0.814 -21.518 13.987 1.00 77.38 91 GLU A O 1
ATOM 703 N N . LEU A 1 92 ? -0.104 -20.444 15.735 1.00 74.56 92 LEU A N 1
ATOM 704 C CA . LEU A 1 92 ? 0.222 -19.101 15.267 1.00 74.56 92 LEU A CA 1
ATOM 705 C C . LEU A 1 92 ? 1.739 -18.886 15.146 1.00 74.56 92 LEU A C 1
ATOM 707 O O . LEU A 1 92 ? 2.207 -18.335 14.149 1.00 74.56 92 LEU A O 1
ATOM 711 N N . ALA A 1 93 ? 2.520 -19.366 16.120 1.00 75.06 93 ALA A N 1
ATOM 712 C CA . ALA A 1 93 ? 3.980 -19.332 16.047 1.00 75.06 93 ALA A CA 1
ATOM 713 C C . ALA A 1 93 ? 4.506 -20.156 14.860 1.00 75.06 93 ALA A C 1
ATOM 715 O O . ALA A 1 93 ? 5.382 -19.706 14.121 1.00 75.06 93 ALA A O 1
ATOM 716 N N . THR A 1 94 ? 3.931 -21.338 14.630 1.00 75.00 94 THR A N 1
ATOM 717 C CA . THR A 1 94 ? 4.316 -22.224 13.520 1.00 75.00 94 THR A CA 1
ATOM 718 C C . THR A 1 94 ? 4.057 -21.574 12.156 1.00 75.00 94 THR A C 1
ATOM 720 O O . THR A 1 94 ? 4.921 -21.619 11.277 1.00 75.00 94 THR A O 1
ATOM 723 N N . ILE A 1 95 ? 2.913 -20.902 11.994 1.00 73.25 95 ILE A N 1
ATOM 724 C CA . ILE A 1 95 ? 2.571 -20.143 10.780 1.00 73.25 95 ILE A CA 1
ATOM 725 C C . ILE A 1 95 ? 3.544 -18.973 10.586 1.00 73.25 95 ILE A C 1
ATOM 727 O O . ILE A 1 95 ? 4.104 -18.814 9.501 1.00 73.25 95 ILE A O 1
ATOM 731 N N . GLY A 1 96 ? 3.834 -18.218 11.651 1.00 71.75 96 GLY A N 1
ATOM 732 C CA . GLY A 1 96 ? 4.787 -17.107 11.602 1.00 71.75 96 GLY A CA 1
ATOM 733 C C . GLY A 1 96 ? 6.200 -17.531 11.183 1.00 71.75 96 GLY A C 1
ATOM 734 O O . GLY A 1 96 ? 6.872 -16.810 10.442 1.00 71.75 96 GLY A O 1
ATOM 735 N N . HIS A 1 97 ? 6.665 -18.712 11.596 1.00 70.19 97 HIS A N 1
ATOM 736 C CA . HIS A 1 97 ? 7.949 -19.255 11.144 1.00 70.19 97 HIS A CA 1
ATOM 737 C C . HIS A 1 97 ? 7.918 -19.700 9.674 1.00 70.19 97 HIS A C 1
ATOM 739 O O . HIS A 1 97 ? 8.860 -19.417 8.931 1.00 70.19 97 HIS A O 1
ATOM 745 N N . ALA A 1 98 ? 6.840 -20.354 9.234 1.00 66.00 98 ALA A N 1
ATOM 746 C CA . ALA A 1 98 ? 6.704 -20.840 7.862 1.00 66.00 98 ALA A CA 1
ATOM 747 C C . ALA A 1 98 ? 6.646 -19.698 6.829 1.00 66.00 98 ALA A C 1
ATOM 749 O O . ALA A 1 98 ? 7.314 -19.765 5.793 1.00 66.00 98 ALA A O 1
ATOM 750 N N . GLU A 1 99 ? 5.906 -18.627 7.127 1.00 69.50 99 GLU A N 1
ATOM 751 C CA . GLU A 1 99 ? 5.804 -17.450 6.257 1.00 69.50 99 GLU A CA 1
ATOM 752 C C . GLU A 1 99 ? 7.141 -16.709 6.143 1.00 69.50 99 GLU A C 1
ATOM 754 O O . GLU A 1 99 ? 7.557 -16.337 5.043 1.00 69.50 99 GLU A O 1
ATOM 759 N N . ASN A 1 100 ? 7.878 -16.579 7.250 1.00 74.69 100 ASN A N 1
ATOM 760 C CA . ASN A 1 100 ? 9.207 -15.967 7.242 1.00 74.69 100 ASN A CA 1
ATOM 761 C C . ASN A 1 100 ? 10.209 -16.745 6.375 1.00 74.69 100 ASN A C 1
ATOM 763 O O . ASN A 1 100 ? 10.987 -16.140 5.638 1.00 74.69 100 ASN A O 1
ATOM 767 N N . GLU A 1 101 ? 10.191 -18.078 6.416 1.00 77.19 101 GLU A N 1
ATOM 768 C CA . GLU A 1 101 ? 11.068 -18.899 5.574 1.00 77.19 101 GLU A CA 1
ATOM 769 C C . GLU A 1 101 ? 10.686 -18.833 4.088 1.00 77.19 101 GLU A C 1
ATOM 771 O O . GLU A 1 101 ? 11.563 -18.804 3.222 1.00 77.19 101 GLU A O 1
ATOM 776 N N . ALA A 1 102 ? 9.393 -18.756 3.763 1.00 76.81 102 ALA A N 1
ATOM 777 C CA . ALA A 1 102 ? 8.934 -18.582 2.384 1.00 76.81 102 ALA A CA 1
ATOM 778 C C . ALA A 1 102 ? 9.354 -17.220 1.803 1.00 76.81 102 ALA A C 1
ATOM 780 O O . ALA A 1 102 ? 9.840 -17.153 0.671 1.00 76.81 102 ALA A O 1
ATOM 781 N N . ILE A 1 103 ? 9.238 -16.149 2.595 1.00 81.31 103 ILE A N 1
ATOM 782 C CA . ILE A 1 103 ? 9.674 -14.800 2.210 1.00 81.31 103 ILE A CA 1
ATOM 783 C C . ILE A 1 103 ? 11.188 -14.770 1.977 1.00 81.31 103 ILE A C 1
ATOM 785 O O . ILE A 1 103 ? 11.636 -14.266 0.946 1.00 81.31 103 ILE A O 1
ATOM 789 N N . LYS A 1 104 ? 11.982 -15.372 2.873 1.00 84.56 104 LYS A N 1
ATOM 790 C CA . LYS A 1 104 ? 13.441 -15.478 2.698 1.00 84.56 104 LYS A CA 1
ATOM 791 C C . LYS A 1 104 ? 13.810 -16.218 1.417 1.00 84.56 104 LYS A C 1
ATOM 793 O O . LYS A 1 104 ? 14.659 -15.743 0.670 1.00 84.56 104 LYS A O 1
ATOM 798 N N . ARG A 1 105 ? 13.167 -17.356 1.129 1.00 83.38 105 ARG A N 1
ATOM 799 C CA . ARG A 1 105 ? 13.431 -18.130 -0.099 1.00 83.38 105 ARG A CA 1
ATOM 800 C C . ARG A 1 105 ? 13.121 -17.328 -1.359 1.00 83.38 105 ARG A C 1
ATOM 802 O O . ARG A 1 105 ? 13.907 -17.366 -2.301 1.00 83.38 105 ARG A O 1
ATOM 809 N N . ARG A 1 106 ? 12.017 -16.577 -1.364 1.00 85.38 106 ARG A N 1
ATOM 810 C CA . ARG A 1 106 ? 11.656 -15.699 -2.483 1.00 85.38 106 ARG A CA 1
ATOM 811 C C . ARG A 1 106 ? 12.679 -14.578 -2.680 1.00 85.38 106 ARG A C 1
ATOM 813 O O . ARG A 1 106 ? 13.112 -14.359 -3.804 1.00 85.38 106 ARG A O 1
ATOM 820 N N . LEU A 1 107 ? 13.100 -13.929 -1.596 1.00 84.38 107 LEU A N 1
ATOM 821 C CA . LEU A 1 107 ? 14.091 -12.853 -1.644 1.00 84.38 107 LEU A CA 1
ATOM 822 C C . LEU A 1 107 ? 15.452 -13.345 -2.159 1.00 84.38 107 LEU A C 1
ATOM 824 O O . LEU A 1 107 ? 16.075 -12.686 -2.984 1.00 84.38 107 LEU A O 1
ATOM 828 N N . VAL A 1 108 ? 15.900 -14.520 -1.708 1.00 84.56 108 VAL A N 1
ATOM 829 C CA . VAL A 1 108 ? 17.155 -15.131 -2.176 1.00 84.56 108 VAL A CA 1
ATOM 830 C C . VAL A 1 108 ? 17.083 -15.464 -3.666 1.00 84.56 108 VAL A C 1
ATOM 832 O O . VAL A 1 108 ? 18.049 -15.221 -4.384 1.00 84.56 108 VAL A O 1
ATOM 835 N N . PHE A 1 109 ? 15.948 -15.979 -4.145 1.00 81.19 109 PHE A N 1
ATOM 836 C CA . PHE A 1 109 ? 15.756 -16.267 -5.567 1.00 81.19 109 PHE A CA 1
ATOM 837 C C . PHE A 1 109 ? 15.832 -14.996 -6.423 1.00 81.19 109 PHE A C 1
ATOM 839 O O . PHE A 1 109 ? 16.587 -14.956 -7.390 1.00 81.19 109 PHE A O 1
ATOM 846 N N . GLU A 1 110 ? 15.125 -13.938 -6.025 1.00 84.56 110 GLU A N 1
ATOM 847 C CA . GLU A 1 110 ? 15.140 -12.640 -6.712 1.00 84.56 110 GLU A CA 1
ATOM 848 C C . GLU A 1 110 ? 16.537 -11.995 -6.696 1.00 84.56 110 GLU A C 1
ATOM 850 O O . GLU A 1 110 ? 16.995 -11.439 -7.693 1.00 84.56 110 GLU A O 1
ATOM 855 N N . GLN A 1 111 ? 17.278 -12.147 -5.595 1.00 84.75 111 GLN A N 1
ATOM 856 C CA . GLN A 1 111 ? 18.665 -11.696 -5.503 1.00 84.75 111 GLN A CA 1
ATOM 857 C C . GLN A 1 111 ? 19.611 -12.498 -6.414 1.00 84.75 111 GLN A C 1
ATOM 859 O O . GLN A 1 111 ? 20.531 -11.921 -6.999 1.00 84.75 111 GLN A O 1
ATOM 864 N N . CYS A 1 112 ? 19.420 -13.814 -6.5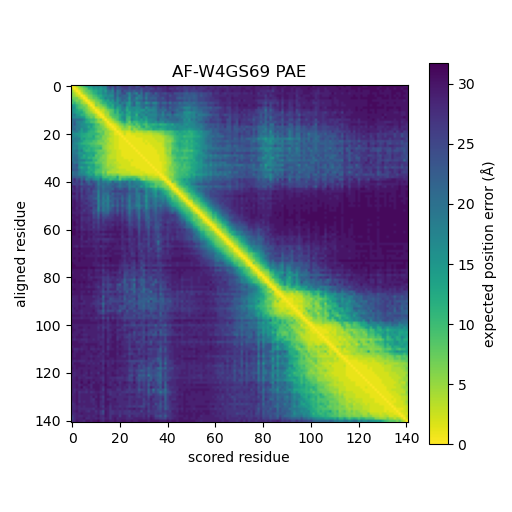35 1.00 82.62 112 CYS A N 1
ATOM 865 C CA . CYS A 1 112 ? 20.179 -14.650 -7.467 1.00 82.62 112 CYS A CA 1
ATOM 866 C C . CYS A 1 112 ? 19.908 -14.258 -8.927 1.00 82.62 112 CYS A C 1
ATOM 868 O O . CYS A 1 112 ? 20.865 -14.092 -9.683 1.00 82.62 112 CYS A O 1
ATOM 870 N N . ASP A 1 113 ? 18.644 -14.038 -9.286 1.00 88.25 113 ASP A N 1
ATOM 871 C CA . ASP A 1 113 ? 18.220 -13.622 -10.627 1.00 88.25 113 ASP A CA 1
ATOM 872 C C . ASP A 1 113 ? 18.801 -12.248 -11.010 1.00 88.25 113 ASP A C 1
ATOM 874 O O . ASP A 1 113 ? 19.432 -12.092 -12.055 1.00 88.25 113 ASP A O 1
ATOM 878 N N . ALA A 1 114 ? 18.738 -11.269 -10.099 1.00 85.69 114 ALA A N 1
ATOM 879 C CA . ALA A 1 114 ? 19.321 -9.946 -10.320 1.00 85.69 114 ALA A CA 1
ATOM 880 C C . ALA A 1 114 ? 20.845 -9.997 -10.537 1.00 85.69 114 ALA A C 1
ATOM 882 O O . ALA A 1 114 ? 21.379 -9.319 -11.419 1.00 85.69 114 ALA A O 1
ATOM 883 N N . ARG A 1 115 ? 21.569 -10.816 -9.758 1.00 86.62 115 ARG A N 1
ATOM 884 C CA . ARG A 1 115 ? 23.024 -10.985 -9.930 1.00 86.62 115 ARG A CA 1
ATOM 885 C C . ARG A 1 115 ? 23.351 -11.644 -11.264 1.00 86.62 115 ARG A C 1
ATOM 887 O O . ARG A 1 115 ? 24.293 -11.210 -11.927 1.00 86.62 115 ARG A O 1
ATOM 894 N N . GLN A 1 116 ? 22.570 -12.637 -11.671 1.00 90.94 116 GLN A N 1
ATOM 895 C CA . GLN A 1 116 ? 22.747 -13.286 -12.963 1.00 90.94 116 GLN A CA 1
ATOM 896 C C . GLN A 1 116 ? 22.518 -12.300 -14.115 1.00 90.94 116 GLN A C 1
ATOM 898 O O . GLN A 1 116 ? 23.392 -12.154 -14.967 1.00 90.94 116 GLN A O 1
ATOM 903 N N . HIS A 1 117 ? 21.436 -11.522 -14.066 1.00 92.31 117 HIS A N 1
ATOM 904 C CA . HIS A 1 117 ? 21.150 -10.495 -15.064 1.00 92.31 117 HIS A CA 1
ATOM 905 C C . HIS A 1 117 ? 22.289 -9.469 -15.189 1.00 92.31 117 HIS A C 1
ATOM 907 O O . HIS A 1 117 ? 22.715 -9.134 -16.293 1.00 92.31 117 HIS A O 1
ATOM 913 N N . THR A 1 118 ? 22.853 -8.992 -14.071 1.00 92.88 118 THR A N 1
ATOM 914 C CA . THR A 1 118 ? 23.994 -8.058 -14.137 1.00 92.88 118 THR A CA 1
ATOM 915 C C . THR A 1 118 ? 25.230 -8.668 -14.800 1.00 92.88 118 THR A C 1
ATOM 917 O O . THR A 1 118 ? 25.923 -7.977 -15.548 1.00 92.88 118 THR A O 1
ATOM 920 N N . PHE A 1 119 ? 25.499 -9.954 -14.560 1.00 95.50 119 PHE A N 1
ATOM 921 C CA . PHE A 1 119 ? 26.623 -10.656 -15.174 1.00 95.50 119 PHE A CA 1
ATOM 922 C C . PHE A 1 119 ? 26.422 -10.832 -16.683 1.00 95.50 119 PHE A C 1
ATOM 924 O O . PHE A 1 119 ? 27.342 -10.574 -17.455 1.00 95.50 119 PHE A O 1
ATOM 931 N N . GLU A 1 120 ? 25.211 -11.189 -17.110 1.00 95.19 120 GLU A N 1
ATOM 932 C CA . GLU A 1 120 ? 24.859 -11.319 -18.528 1.00 95.19 120 GLU A CA 1
ATOM 933 C C . GLU A 1 120 ? 24.988 -9.981 -19.273 1.00 95.19 120 GLU A C 1
ATOM 935 O O . GLU A 1 120 ? 25.563 -9.929 -20.361 1.00 95.19 120 GLU A O 1
ATOM 940 N N . VAL A 1 121 ? 24.548 -8.874 -18.662 1.00 96.62 121 VAL A N 1
ATOM 941 C CA . VAL A 1 121 ? 24.702 -7.525 -19.236 1.00 96.62 121 VAL A CA 1
ATOM 942 C C . VAL A 1 121 ? 26.178 -7.142 -19.399 1.00 96.62 121 VAL A C 1
ATOM 944 O O . VAL A 1 121 ? 26.567 -6.611 -20.443 1.00 96.62 121 VAL A O 1
ATOM 947 N N . LEU A 1 122 ? 27.017 -7.425 -18.398 1.00 96.62 122 LEU A N 1
ATOM 948 C CA . LEU A 1 122 ? 28.462 -7.177 -18.467 1.00 96.62 122 LEU A CA 1
ATOM 949 C C . LEU A 1 122 ? 29.138 -8.027 -19.551 1.00 96.62 122 LEU A C 1
ATOM 951 O O . LEU A 1 122 ? 29.953 -7.501 -20.311 1.00 96.62 122 LEU A O 1
ATOM 955 N N . ALA A 1 123 ? 28.770 -9.305 -19.661 1.00 97.06 123 ALA A N 1
ATOM 956 C CA . ALA A 1 123 ? 29.285 -10.199 -20.692 1.00 97.06 123 ALA A CA 1
ATOM 957 C C . ALA A 1 123 ? 28.918 -9.706 -22.101 1.00 97.06 123 ALA A C 1
ATOM 959 O O . ALA A 1 123 ? 29.796 -9.572 -22.952 1.00 97.06 123 ALA A O 1
ATOM 960 N N . ALA A 1 124 ? 27.658 -9.321 -22.327 1.00 96.56 124 ALA A N 1
ATOM 961 C CA . ALA A 1 124 ? 27.202 -8.790 -23.612 1.00 96.56 124 ALA A CA 1
ATOM 962 C C . ALA A 1 124 ? 27.914 -7.479 -23.995 1.00 96.56 124 ALA A C 1
ATOM 964 O O . ALA A 1 124 ? 28.278 -7.264 -25.155 1.00 96.56 124 ALA A O 1
ATOM 965 N N . MET A 1 125 ? 28.154 -6.591 -23.022 1.00 95.56 125 MET A N 1
ATOM 966 C CA . MET A 1 125 ? 28.948 -5.380 -23.252 1.00 95.56 125 MET A CA 1
ATOM 967 C C . MET A 1 125 ? 30.392 -5.702 -23.641 1.00 95.56 125 MET A C 1
ATOM 969 O O . MET A 1 125 ? 30.945 -5.054 -24.534 1.00 95.56 125 MET A O 1
ATOM 973 N N . GLN A 1 126 ? 30.997 -6.692 -22.987 1.00 95.88 126 GLN A N 1
ATOM 974 C CA . GLN A 1 126 ? 32.369 -7.097 -23.260 1.00 95.88 126 GLN A CA 1
ATOM 975 C C . GLN A 1 126 ? 32.506 -7.763 -24.634 1.00 95.88 126 GLN A C 1
ATOM 977 O O . GLN A 1 126 ? 33.423 -7.426 -25.383 1.00 95.88 126 GLN A O 1
ATOM 982 N N . GLU A 1 127 ? 31.574 -8.639 -25.011 1.00 95.38 127 GLU A N 1
ATOM 983 C CA . GLU A 1 127 ? 31.528 -9.236 -26.351 1.00 95.38 127 GLU A CA 1
ATOM 984 C C . GLU A 1 127 ? 31.406 -8.163 -27.436 1.00 95.38 127 GLU A C 1
ATOM 986 O O . GLU A 1 127 ? 32.117 -8.205 -28.441 1.00 95.38 127 GLU A O 1
ATOM 991 N N . ARG A 1 128 ? 30.572 -7.140 -27.209 1.00 94.69 128 ARG A N 1
ATOM 992 C CA . ARG A 1 128 ? 30.439 -6.008 -28.134 1.00 94.69 128 ARG A CA 1
ATOM 993 C C . ARG A 1 128 ? 31.744 -5.222 -28.287 1.00 94.69 128 ARG A C 1
ATOM 995 O O . ARG A 1 128 ? 32.063 -4.803 -29.399 1.00 94.69 128 ARG A O 1
ATOM 1002 N N . GLN A 1 129 ? 32.496 -5.011 -27.205 1.00 93.06 129 GLN A N 1
ATOM 1003 C CA . GLN A 1 129 ? 33.809 -4.359 -27.276 1.00 93.06 129 GLN A CA 1
ATOM 1004 C C . GLN A 1 129 ? 34.808 -5.195 -28.080 1.00 93.06 129 GLN A C 1
ATOM 1006 O O . GLN A 1 129 ? 35.451 -4.665 -28.984 1.00 93.06 129 GLN A O 1
ATOM 1011 N N . GLN A 1 130 ? 34.881 -6.501 -27.818 1.00 93.31 130 GLN A N 1
ATOM 1012 C CA . GLN A 1 130 ? 35.768 -7.408 -28.550 1.00 93.31 130 GLN A CA 1
ATOM 1013 C C . GLN A 1 130 ? 35.413 -7.483 -30.037 1.00 93.31 130 GLN A C 1
ATOM 1015 O O . GLN A 1 130 ? 36.305 -7.476 -30.883 1.00 93.31 130 GLN A O 1
ATOM 1020 N N . ALA A 1 131 ? 34.122 -7.507 -30.375 1.00 93.88 131 ALA A N 1
ATOM 1021 C CA . ALA A 1 131 ? 33.667 -7.493 -31.761 1.00 93.88 131 ALA A CA 1
ATOM 1022 C C . ALA A 1 131 ? 34.138 -6.231 -32.501 1.00 93.88 131 ALA A C 1
ATOM 1024 O O . ALA A 1 131 ? 34.660 -6.342 -33.610 1.00 93.88 131 ALA A O 1
ATOM 1025 N N . MET A 1 132 ? 34.034 -5.053 -31.871 1.00 91.88 132 MET A N 1
ATOM 1026 C CA . MET A 1 132 ? 34.554 -3.812 -32.459 1.00 91.88 132 MET A CA 1
ATOM 1027 C C . MET A 1 132 ? 36.080 -3.824 -32.599 1.00 91.88 132 MET A C 1
ATOM 1029 O O . MET A 1 132 ? 36.602 -3.385 -33.620 1.00 91.88 132 MET A O 1
ATOM 1033 N N . GLU A 1 133 ? 36.815 -4.333 -31.608 1.00 93.38 133 GLU A N 1
ATOM 1034 C CA . GLU A 1 133 ? 38.279 -4.431 -31.692 1.00 93.38 133 GLU A CA 1
ATOM 1035 C C . GLU A 1 133 ? 38.736 -5.380 -32.806 1.00 93.38 133 GLU A C 1
ATOM 1037 O O . GLU A 1 133 ? 39.696 -5.087 -33.522 1.00 93.38 133 GLU A O 1
ATOM 1042 N N . LEU A 1 134 ? 38.047 -6.510 -32.979 1.00 93.25 134 LEU A N 1
ATOM 1043 C CA . LEU A 1 134 ? 38.325 -7.461 -34.053 1.00 93.25 134 LEU A CA 1
ATOM 1044 C C . LEU A 1 134 ? 38.002 -6.874 -35.425 1.00 93.25 134 LEU A C 1
ATOM 1046 O O . LEU A 1 134 ? 38.779 -7.059 -36.362 1.00 93.25 134 LEU A O 1
ATOM 1050 N N . GLU A 1 135 ? 36.889 -6.149 -35.544 1.00 92.88 135 GLU A N 1
ATOM 1051 C CA . GLU A 1 135 ? 36.541 -5.422 -36.762 1.00 92.88 135 GLU A CA 1
ATOM 1052 C C . GLU A 1 135 ? 37.621 -4.385 -37.097 1.00 92.88 135 GLU A C 1
ATOM 1054 O O . GLU A 1 135 ? 38.157 -4.381 -38.206 1.00 92.88 135 GLU A O 1
ATOM 1059 N N . TYR A 1 136 ? 38.022 -3.572 -36.121 1.00 91.50 136 TYR A N 1
ATOM 1060 C CA . TYR A 1 136 ? 39.071 -2.570 -36.291 1.00 91.50 136 TYR A CA 1
ATOM 1061 C C . TYR A 1 136 ? 40.409 -3.196 -36.710 1.00 91.5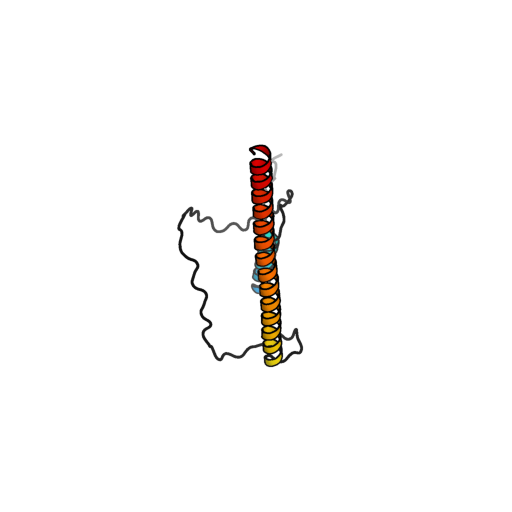0 136 TYR A C 1
ATOM 1063 O O . TYR A 1 136 ? 41.050 -2.723 -37.654 1.00 91.50 136 TYR A O 1
ATOM 1071 N N . ARG A 1 137 ? 40.802 -4.306 -36.067 1.00 93.12 137 ARG A N 1
ATOM 1072 C CA . ARG A 1 137 ? 42.016 -5.064 -36.400 1.00 93.12 137 ARG A CA 1
ATOM 1073 C C . ARG A 1 137 ? 41.951 -5.659 -37.809 1.00 93.12 137 ARG A C 1
ATOM 1075 O O . ARG A 1 137 ? 42.965 -5.675 -38.496 1.00 93.12 137 ARG A O 1
ATOM 1082 N N . ARG A 1 138 ? 40.776 -6.116 -38.253 1.00 92.06 138 ARG A N 1
ATOM 1083 C CA . ARG A 1 138 ? 40.558 -6.627 -39.615 1.00 92.06 138 ARG A CA 1
ATOM 1084 C C . ARG A 1 138 ? 40.701 -5.533 -40.676 1.00 92.06 138 ARG A C 1
ATOM 1086 O O . ARG A 1 138 ? 41.167 -5.837 -41.763 1.00 92.06 138 ARG A O 1
ATOM 1093 N N . TYR A 1 139 ? 40.300 -4.296 -40.383 1.00 86.81 139 TYR A N 1
ATOM 1094 C CA . TYR A 1 139 ? 40.428 -3.171 -41.320 1.00 86.81 139 TYR A CA 1
ATOM 1095 C C . TYR A 1 139 ? 41.847 -2.587 -41.417 1.00 86.81 139 TYR A C 1
ATOM 1097 O O . TYR A 1 139 ? 42.133 -1.879 -42.377 1.00 86.81 139 TYR A O 1
ATOM 1105 N N . HIS A 1 140 ? 42.714 -2.843 -40.433 1.00 83.75 140 HIS A N 1
ATOM 1106 C CA . HIS A 1 140 ? 44.086 -2.311 -40.375 1.00 83.75 140 HIS A CA 1
ATOM 1107 C C . HIS A 1 140 ? 45.168 -3.335 -40.779 1.00 83.75 140 HIS A C 1
ATOM 1109 O O . HIS A 1 140 ? 46.353 -3.091 -40.554 1.00 83.75 140 HIS A O 1
ATOM 1115 N N . MET A 1 141 ? 44.763 -4.459 -41.379 1.00 59.75 141 MET A N 1
ATOM 1116 C CA . MET A 1 141 ? 45.617 -5.436 -42.071 1.00 59.75 141 MET A CA 1
ATOM 1117 C C . MET A 1 141 ? 45.328 -5.385 -43.569 1.00 59.75 141 MET A C 1
ATOM 1119 O O . MET A 1 141 ? 46.292 -5.550 -44.347 1.00 59.75 141 MET A O 1
#

InterPro domains:
  IPR049203 Domain of unknown function DUF6818 [PF20681] (1-51)

pLDDT: mean 73.59, std 16.34, range [43.22, 97.06]

Mean predicted aligned error: 21.52 Å

Secondary structure (DSSP, 8-state):
-----PPP--PPP--S-TT--HHHHHHHHHHHHHHHHH----SS--------------------------------------TTS---HHHHHHHHHHHHHHHHHHHHHHHHHHHHHHHHHHHHHHHHHHHHHHHHHHHT-

Radius of gyration: 32.03 Å; Cα contacts (8 Å, |Δi|>4): 4; chains: 1; bounding box: 78×78×72 Å